Protein AF-A0A0C9SEV6-F1 (afdb_monomer_lite)

Structure (mmCIF, N/CA/C/O backbone):
data_AF-A0A0C9SEV6-F1
#
_entry.id   AF-A0A0C9SEV6-F1
#
loop_
_atom_site.group_PDB
_atom_site.id
_atom_site.type_symbol
_atom_site.label_atom_id
_atom_site.label_alt_id
_atom_site.label_comp_id
_atom_site.label_asym_id
_atom_site.label_entity_id
_atom_site.label_seq_id
_atom_site.pdbx_PDB_ins_code
_atom_site.Cartn_x
_atom_site.Cartn_y
_atom_site.Cartn_z
_atom_site.occupancy
_atom_site.B_iso_or_equiv
_atom_site.auth_seq_id
_atom_site.auth_comp_id
_atom_site.auth_asym_id
_atom_site.auth_atom_id
_atom_site.pdbx_PDB_model_num
ATOM 1 N N . MET A 1 1 ? 23.342 -20.884 63.863 1.00 41.22 1 MET A N 1
ATOM 2 C CA . MET A 1 1 ? 23.369 -20.699 62.396 1.00 41.22 1 MET A CA 1
ATOM 3 C C . MET A 1 1 ? 22.764 -21.935 61.734 1.00 41.22 1 MET A C 1
ATOM 5 O O . MET A 1 1 ? 23.443 -22.947 61.643 1.00 41.22 1 MET A O 1
ATOM 9 N N . ARG A 1 2 ? 21.475 -21.894 61.367 1.00 37.25 2 ARG A N 1
ATOM 10 C CA . ARG A 1 2 ? 20.818 -22.830 60.435 1.00 37.25 2 ARG A CA 1
ATOM 11 C C . ARG A 1 2 ? 19.743 -22.041 59.679 1.00 37.25 2 ARG A C 1
ATOM 13 O O . ARG A 1 2 ? 18.990 -21.298 60.299 1.00 37.25 2 ARG A O 1
ATOM 20 N N . LEU A 1 3 ? 19.808 -22.124 58.354 1.00 37.31 3 LEU A N 1
ATOM 21 C CA . LEU A 1 3 ? 19.095 -21.307 57.371 1.00 37.31 3 LEU A CA 1
ATOM 22 C C . LEU A 1 3 ? 17.658 -21.807 57.173 1.00 37.31 3 LEU A C 1
ATOM 24 O O . LEU A 1 3 ? 17.452 -23.003 56.982 1.00 37.31 3 LEU A O 1
ATOM 28 N N . PHE A 1 4 ? 16.689 -20.890 57.157 1.00 41.16 4 PHE A N 1
ATOM 29 C CA . PHE A 1 4 ? 15.353 -21.143 56.620 1.00 41.16 4 PHE A CA 1
ATOM 30 C C . PHE A 1 4 ? 15.378 -20.850 55.118 1.00 41.16 4 PHE A C 1
ATOM 32 O O . PHE A 1 4 ? 15.588 -19.708 54.712 1.00 41.16 4 PHE A O 1
ATOM 39 N N . VAL A 1 5 ? 15.192 -21.878 54.292 1.00 53.12 5 VAL A N 1
ATOM 40 C CA . VAL A 1 5 ? 14.978 -21.719 52.849 1.00 53.12 5 VAL A CA 1
ATOM 41 C C . VAL A 1 5 ? 13.473 -21.610 52.629 1.00 53.12 5 VAL A C 1
ATOM 43 O O . VAL A 1 5 ? 12.746 -22.583 52.801 1.00 53.12 5 VAL A O 1
ATOM 46 N N . SER A 1 6 ? 13.008 -20.404 52.304 1.00 46.16 6 SER A N 1
ATOM 47 C CA . SER A 1 6 ? 11.626 -20.137 51.902 1.00 46.16 6 SER A CA 1
ATOM 48 C C . SER A 1 6 ? 11.506 -20.324 50.391 1.00 46.16 6 SER A C 1
ATOM 50 O O . SER A 1 6 ? 12.163 -19.621 49.624 1.00 46.16 6 SER A O 1
ATOM 52 N N . THR A 1 7 ? 10.701 -21.288 49.951 1.00 52.38 7 THR A N 1
ATOM 53 C CA . THR A 1 7 ? 10.370 -21.488 48.536 1.00 52.38 7 THR A CA 1
ATOM 54 C C . THR A 1 7 ? 9.175 -20.614 48.162 1.00 52.38 7 THR A C 1
ATOM 56 O O . THR A 1 7 ? 8.028 -20.989 48.402 1.00 52.38 7 THR A O 1
ATOM 59 N N . THR A 1 8 ? 9.423 -19.457 47.550 1.00 54.78 8 THR A N 1
ATOM 60 C CA . THR A 1 8 ? 8.390 -18.648 46.889 1.00 54.78 8 THR A CA 1
ATOM 61 C C . THR A 1 8 ? 8.168 -19.166 45.469 1.00 54.78 8 THR A C 1
ATOM 63 O O . THR A 1 8 ? 8.695 -18.645 44.490 1.00 54.78 8 THR A O 1
ATOM 66 N N . ALA A 1 9 ? 7.394 -20.242 45.346 1.00 56.91 9 ALA A N 1
ATOM 67 C CA . ALA A 1 9 ? 6.904 -20.702 44.055 1.00 56.91 9 ALA A CA 1
ATOM 68 C C . ALA A 1 9 ? 5.554 -20.041 43.764 1.00 56.91 9 ALA A C 1
ATOM 70 O O . ALA A 1 9 ? 4.566 -20.327 44.432 1.00 56.91 9 ALA A O 1
ATOM 71 N N . GLY A 1 10 ? 5.515 -19.194 42.736 1.00 54.06 10 GLY A N 1
ATOM 72 C CA . GLY A 1 10 ? 4.269 -18.922 42.024 1.00 54.06 10 GLY A CA 1
ATOM 73 C C . GLY A 1 10 ? 3.960 -17.456 41.792 1.00 54.06 10 GLY A C 1
ATOM 74 O O . GLY A 1 10 ? 3.064 -16.945 42.434 1.00 54.06 10 GLY A O 1
ATOM 75 N N . HIS A 1 11 ? 4.607 -16.828 40.805 1.00 49.44 11 HIS A N 1
ATOM 76 C CA . HIS A 1 11 ? 4.016 -15.699 40.060 1.00 49.44 11 HIS A CA 1
ATOM 77 C C . HIS A 1 11 ? 4.399 -15.668 38.562 1.00 49.44 11 HIS A C 1
ATOM 79 O O . HIS A 1 11 ? 4.052 -14.726 37.860 1.00 49.44 11 HIS A O 1
ATOM 85 N N . THR A 1 12 ? 5.061 -16.691 38.010 1.00 51.12 12 THR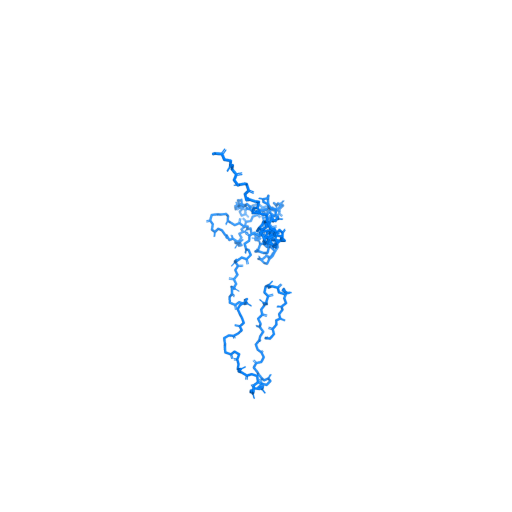 A N 1
ATOM 86 C CA . THR A 1 12 ? 5.576 -16.646 36.624 1.00 51.12 12 THR A CA 1
ATOM 87 C C . THR A 1 12 ? 4.595 -17.096 35.534 1.00 51.12 12 THR A C 1
ATOM 89 O O . THR A 1 12 ? 4.950 -17.052 34.361 1.00 51.12 12 THR A O 1
ATOM 92 N N . VAL A 1 13 ? 3.359 -17.490 35.863 1.00 48.06 13 VAL A N 1
ATOM 93 C CA . VAL A 1 13 ? 2.433 -18.060 34.856 1.00 48.06 13 VAL A CA 1
ATOM 94 C C . VAL A 1 13 ? 1.564 -17.003 34.154 1.00 48.06 13 VAL A C 1
ATOM 96 O O . VAL A 1 13 ? 1.157 -17.211 33.016 1.00 48.06 13 VAL A O 1
ATOM 99 N N . VAL A 1 14 ? 1.329 -15.829 34.750 1.00 48.88 14 VAL A N 1
ATOM 100 C CA . VAL A 1 14 ? 0.429 -14.817 34.146 1.00 48.88 14 VAL A CA 1
ATOM 101 C C . VAL A 1 14 ? 1.103 -14.020 33.016 1.00 48.88 14 VAL A C 1
ATOM 103 O O . VAL A 1 14 ? 0.429 -13.536 32.111 1.00 48.88 14 VAL A O 1
ATOM 106 N N . ALA A 1 15 ? 2.437 -13.941 32.991 1.00 47.12 15 ALA A N 1
ATOM 107 C CA . ALA A 1 15 ? 3.162 -13.178 31.970 1.00 47.12 15 ALA A CA 1
ATOM 108 C C . ALA A 1 15 ? 3.152 -13.830 30.570 1.00 47.12 15 ALA A C 1
ATOM 110 O O . ALA A 1 15 ? 3.371 -13.144 29.574 1.00 47.12 15 ALA A O 1
ATOM 111 N N . LEU A 1 16 ? 2.871 -15.134 30.467 1.00 45.62 16 LEU A N 1
ATOM 112 C CA . LEU A 1 16 ? 2.914 -15.871 29.196 1.00 45.62 16 LEU A CA 1
ATOM 113 C C . LEU A 1 16 ? 1.642 -15.743 28.344 1.00 45.62 16 LEU A C 1
ATOM 115 O O . LEU A 1 16 ? 1.661 -16.128 27.179 1.00 45.62 16 LEU A O 1
ATOM 119 N N . LEU A 1 17 ? 0.554 -15.177 28.876 1.00 46.97 17 LEU A N 1
ATOM 120 C CA . LEU A 1 17 ? -0.684 -14.995 28.106 1.00 46.97 17 LEU A CA 1
ATOM 121 C C . LEU A 1 17 ? -0.759 -13.645 27.373 1.00 46.97 17 LEU A C 1
ATOM 123 O O . LEU A 1 17 ? -1.535 -13.514 26.431 1.00 46.97 17 LEU A O 1
ATOM 127 N N . LEU A 1 18 ? 0.081 -12.664 27.724 1.00 45.88 18 LEU A N 1
ATOM 128 C CA . LEU A 1 18 ? 0.109 -11.358 27.044 1.00 45.88 18 LEU A CA 1
ATOM 129 C C . LEU A 1 18 ? 1.033 -11.319 25.819 1.00 45.88 18 LEU A C 1
ATOM 131 O O . LEU A 1 18 ? 0.840 -10.490 24.934 1.00 45.88 18 LEU A O 1
ATOM 135 N N . SER A 1 19 ? 1.996 -12.234 25.705 1.00 47.50 19 SER A N 1
ATOM 136 C CA . SER A 1 19 ? 2.859 -12.332 24.519 1.00 47.50 19 SER A CA 1
ATOM 137 C C . SER A 1 19 ? 2.212 -13.091 23.350 1.00 47.50 19 SER A C 1
ATOM 139 O O . SER A 1 19 ? 2.717 -13.029 22.230 1.00 47.50 19 SER A O 1
ATOM 141 N N . GLY A 1 20 ? 1.074 -13.762 23.571 1.00 39.16 20 GLY A N 1
ATOM 142 C CA . GLY A 1 20 ? 0.371 -14.543 22.546 1.00 39.16 20 GLY A CA 1
ATOM 143 C C . GLY A 1 20 ? -0.488 -13.727 21.572 1.00 39.16 20 GLY A C 1
ATOM 144 O O . GLY A 1 20 ? -0.742 -14.188 20.462 1.00 39.16 20 GLY A O 1
ATOM 145 N N . VAL A 1 21 ? -0.908 -12.509 21.934 1.00 42.75 21 VAL A N 1
ATOM 146 C CA . VAL A 1 21 ? -1.861 -11.724 21.116 1.00 42.75 21 VAL A CA 1
ATOM 147 C C . VAL A 1 21 ? -1.163 -10.789 20.114 1.00 42.75 21 VAL A C 1
ATOM 149 O O . VAL A 1 21 ? -1.763 -10.370 19.130 1.00 42.75 21 VAL A O 1
ATOM 152 N N . ILE A 1 22 ? 0.137 -10.519 20.283 1.00 43.91 22 ILE A N 1
ATOM 153 C CA . ILE A 1 22 ? 0.901 -9.650 19.362 1.00 43.91 22 ILE A CA 1
ATOM 154 C C . ILE A 1 22 ? 1.358 -10.417 18.100 1.00 43.91 22 ILE A C 1
ATOM 156 O O . ILE A 1 22 ? 1.724 -9.820 17.089 1.00 43.91 22 ILE A O 1
ATOM 160 N N . SER A 1 23 ? 1.278 -11.753 18.088 1.00 41.97 23 SER A N 1
ATOM 161 C CA . SER A 1 23 ? 1.808 -12.555 16.972 1.00 41.97 23 SER A CA 1
ATOM 162 C C . SER A 1 23 ? 0.892 -12.650 15.742 1.00 41.97 23 SER A C 1
ATOM 164 O O . SER A 1 23 ? 1.342 -13.107 14.696 1.00 41.97 23 SER A O 1
ATOM 166 N N . VAL A 1 24 ? -0.358 -12.169 15.808 1.00 41.69 24 VAL A N 1
ATOM 167 C CA . VAL A 1 24 ? -1.240 -12.126 14.619 1.00 41.69 24 VAL A CA 1
ATOM 168 C C . VAL A 1 24 ? -0.991 -10.872 13.763 1.00 41.69 24 VAL A C 1
ATOM 170 O O . VAL A 1 24 ? -1.247 -10.889 12.564 1.00 41.69 24 VAL A O 1
ATOM 173 N N . TYR A 1 25 ? -0.386 -9.820 14.327 1.00 45.84 25 TYR A N 1
ATOM 174 C CA . TYR A 1 25 ? -0.019 -8.601 13.585 1.00 45.84 25 TYR A CA 1
ATOM 175 C C . TYR A 1 25 ? 1.494 -8.455 13.327 1.00 45.84 25 TYR A C 1
ATOM 177 O O . TYR A 1 25 ? 1.902 -7.612 12.530 1.00 45.84 25 TYR A O 1
ATOM 185 N N . GLY A 1 26 ? 2.330 -9.283 13.968 1.00 40.28 26 GLY A N 1
ATOM 186 C CA . GLY A 1 26 ? 3.791 -9.128 14.036 1.00 40.28 26 GLY A CA 1
ATOM 187 C C . GLY A 1 26 ? 4.637 -9.966 13.069 1.00 40.28 26 GLY A C 1
ATOM 188 O O . GLY A 1 26 ? 5.831 -10.126 13.297 1.00 40.28 26 GLY A O 1
ATOM 189 N N . ARG A 1 27 ? 4.060 -10.522 11.999 1.00 44.72 27 ARG A N 1
ATOM 190 C CA . ARG A 1 27 ? 4.827 -11.054 10.852 1.00 44.72 27 ARG A CA 1
ATOM 191 C C . ARG A 1 27 ? 4.286 -10.474 9.548 1.00 44.72 27 ARG A C 1
ATOM 193 O O . ARG A 1 27 ? 3.859 -11.193 8.651 1.00 44.72 27 ARG A O 1
ATOM 200 N N . ARG A 1 28 ? 4.258 -9.145 9.456 1.00 49.84 28 ARG A N 1
ATOM 201 C CA . ARG A 1 28 ? 4.059 -8.458 8.175 1.00 49.84 28 ARG A CA 1
ATOM 202 C C . 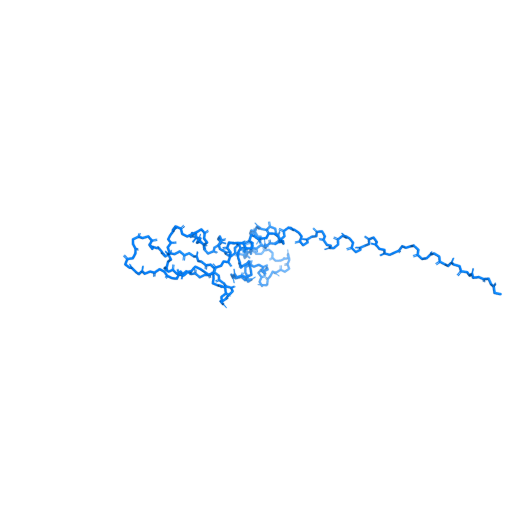ARG A 1 28 ? 5.376 -8.516 7.411 1.00 49.84 28 ARG A C 1
ATOM 204 O O . ARG A 1 28 ? 6.424 -8.281 7.997 1.00 49.84 28 ARG A O 1
ATOM 211 N N . ALA A 1 29 ? 5.312 -8.906 6.143 1.00 47.47 29 ALA A N 1
ATOM 212 C CA . ALA A 1 29 ? 6.468 -9.134 5.287 1.00 47.47 29 ALA A CA 1
ATOM 213 C C . ALA A 1 29 ? 7.401 -7.909 5.262 1.00 47.47 29 ALA A C 1
ATOM 215 O O . ALA A 1 29 ? 7.165 -6.963 4.513 1.00 47.47 29 ALA A O 1
ATOM 216 N N . GLU A 1 30 ? 8.475 -7.943 6.055 1.00 50.44 30 GLU A N 1
ATOM 217 C CA . GLU A 1 30 ? 9.515 -6.902 6.092 1.00 50.44 30 GLU A CA 1
ATOM 218 C C . GLU A 1 30 ? 10.133 -6.633 4.709 1.00 50.44 30 GLU A C 1
ATOM 220 O O . GLU A 1 30 ? 10.692 -5.565 4.479 1.00 50.44 30 GLU A O 1
ATOM 225 N N . SER A 1 31 ? 9.998 -7.554 3.750 1.00 58.25 31 SER A N 1
ATOM 226 C CA . SER A 1 31 ? 10.548 -7.403 2.403 1.00 58.25 31 SER A CA 1
ATOM 227 C C . SER A 1 31 ? 9.681 -6.603 1.417 1.00 58.25 31 SER A C 1
ATOM 229 O O . SER A 1 31 ? 10.205 -6.196 0.381 1.00 58.25 31 SER A O 1
ATOM 231 N N . ALA A 1 32 ? 8.394 -6.354 1.700 1.00 71.44 32 ALA A N 1
ATOM 232 C CA . ALA A 1 32 ? 7.454 -5.780 0.719 1.00 71.44 32 ALA A CA 1
ATOM 233 C C . ALA A 1 32 ? 7.210 -4.262 0.858 1.00 71.44 32 ALA A C 1
ATOM 235 O O . ALA A 1 32 ? 6.548 -3.650 0.018 1.00 71.44 32 ALA A O 1
ATOM 236 N N . CYS A 1 33 ? 7.715 -3.644 1.928 1.00 89.38 33 CYS A N 1
ATOM 237 C CA . CYS A 1 33 ? 7.408 -2.259 2.294 1.00 89.38 33 CYS A CA 1
ATOM 238 C C . CYS A 1 33 ? 8.643 -1.365 2.174 1.00 89.38 33 CYS A C 1
ATOM 240 O O . CYS A 1 33 ? 9.123 -0.790 3.151 1.00 89.38 33 CYS A O 1
ATOM 242 N N . THR A 1 34 ? 9.168 -1.256 0.957 1.00 91.75 34 THR A N 1
ATOM 243 C CA . THR A 1 34 ? 10.303 -0.388 0.627 1.00 91.75 34 THR A CA 1
ATOM 244 C C . THR A 1 34 ? 9.911 0.645 -0.420 1.00 91.75 34 THR A C 1
ATOM 246 O O . THR A 1 34 ? 8.980 0.436 -1.194 1.00 91.75 34 THR A O 1
ATOM 249 N N . THR A 1 35 ? 10.618 1.777 -0.429 1.00 93.12 35 THR A N 1
ATOM 250 C CA . THR A 1 35 ? 10.381 2.832 -1.419 1.00 93.12 35 THR A CA 1
ATOM 251 C C . THR A 1 35 ? 10.747 2.334 -2.808 1.00 93.12 35 THR A C 1
ATOM 253 O O . THR A 1 35 ? 11.899 1.983 -3.064 1.00 93.12 35 THR A O 1
ATOM 256 N N . VAL A 1 36 ? 9.769 2.350 -3.711 1.00 94.00 36 VAL A N 1
ATOM 257 C CA . VAL A 1 36 ? 9.985 2.132 -5.140 1.00 94.00 36 VAL A CA 1
ATOM 258 C C . VAL A 1 36 ? 10.420 3.455 -5.780 1.00 94.00 36 VAL A C 1
ATOM 260 O O . VAL A 1 36 ? 9.767 4.476 -5.551 1.00 94.00 36 VAL A O 1
ATOM 263 N N . PRO A 1 37 ? 11.512 3.481 -6.565 1.00 94.50 37 PRO A N 1
ATOM 264 C CA . PRO A 1 37 ? 11.902 4.673 -7.306 1.00 94.50 37 PRO A CA 1
ATOM 265 C C . PRO A 1 37 ? 10.820 5.094 -8.300 1.00 94.50 37 PRO A C 1
ATOM 267 O O . PRO A 1 37 ? 10.240 4.253 -8.992 1.00 94.50 37 PRO A O 1
ATOM 270 N N . ARG A 1 38 ? 10.599 6.405 -8.411 1.00 95.19 38 ARG A N 1
ATOM 271 C CA . ARG A 1 38 ? 9.741 6.970 -9.452 1.00 95.19 38 ARG A CA 1
ATOM 272 C C . ARG A 1 38 ? 10.312 6.625 -10.833 1.00 95.19 38 ARG A C 1
ATOM 274 O O . ARG A 1 38 ? 11.506 6.808 -11.073 1.00 95.19 38 ARG A O 1
ATOM 281 N N . ALA A 1 39 ? 9.464 6.128 -11.727 1.00 95.31 39 ALA A N 1
ATOM 282 C CA . ALA A 1 39 ? 9.827 5.808 -13.103 1.00 95.31 39 ALA A CA 1
ATOM 283 C C . ALA A 1 39 ? 9.919 7.067 -13.983 1.00 95.31 39 ALA A C 1
ATOM 285 O O . ALA A 1 39 ? 9.398 8.135 -13.644 1.00 95.31 39 ALA A O 1
ATOM 286 N N . SER A 1 40 ? 10.580 6.927 -15.135 1.00 94.31 40 SER A N 1
ATOM 287 C CA . SER A 1 40 ? 10.548 7.940 -16.194 1.00 94.31 40 SER A CA 1
ATOM 288 C C . SER A 1 40 ? 9.174 7.964 -16.867 1.00 94.31 40 SER A C 1
ATOM 290 O O . SER A 1 40 ? 8.562 6.913 -17.038 1.00 94.31 40 SER A O 1
ATOM 292 N N . SER A 1 41 ? 8.715 9.142 -17.298 1.00 90.62 41 SER A N 1
ATOM 293 C CA . SER A 1 41 ? 7.483 9.288 -18.093 1.00 90.62 41 SER A CA 1
ATOM 294 C C . SER A 1 41 ? 7.543 8.593 -19.448 1.00 90.62 41 SER A C 1
ATOM 296 O O . SER A 1 41 ? 6.502 8.273 -20.011 1.00 90.62 41 SER A O 1
ATOM 298 N N . ASP A 1 42 ? 8.751 8.367 -19.962 1.00 93.12 42 ASP A N 1
ATOM 299 C CA . ASP A 1 42 ? 8.967 7.821 -21.303 1.00 93.12 42 ASP A CA 1
ATOM 300 C C . ASP A 1 42 ? 9.126 6.288 -21.291 1.00 93.12 42 ASP A C 1
ATOM 302 O O . ASP A 1 42 ? 9.326 5.670 -22.335 1.00 93.12 42 ASP A O 1
ATOM 306 N N . ASP A 1 43 ? 9.056 5.661 -20.111 1.00 92.81 43 ASP A N 1
ATOM 307 C CA . ASP A 1 43 ? 9.152 4.211 -19.947 1.00 92.81 43 ASP A CA 1
ATOM 308 C C . ASP A 1 43 ? 7.788 3.547 -20.208 1.00 92.81 43 ASP A C 1
ATOM 310 O O . ASP A 1 43 ? 6.808 3.811 -19.506 1.00 92.81 43 ASP A O 1
ATOM 314 N N . SER A 1 44 ? 7.724 2.639 -21.187 1.00 94.12 44 SER A N 1
ATOM 315 C CA . SER A 1 44 ? 6.517 1.861 -21.514 1.00 94.12 44 SER A CA 1
ATOM 316 C C . SER A 1 44 ? 6.068 0.910 -20.398 1.00 94.12 44 SER A C 1
ATOM 318 O O . SER A 1 44 ? 4.930 0.424 -20.393 1.00 94.12 44 SER A O 1
ATOM 320 N N . ASP A 1 45 ? 6.962 0.616 -19.456 1.00 95.12 45 ASP A N 1
ATOM 321 C CA . ASP A 1 45 ? 6.672 -0.181 -18.271 1.00 95.12 45 ASP A CA 1
ATOM 322 C C . ASP A 1 45 ? 6.325 0.660 -17.043 1.00 95.12 45 ASP A C 1
ATOM 324 O O . ASP A 1 45 ? 6.127 0.103 -15.962 1.00 95.12 45 ASP A O 1
ATOM 328 N N . SER A 1 46 ? 6.176 1.975 -17.198 1.00 96.31 46 SER A N 1
ATOM 329 C CA . SER A 1 46 ? 5.641 2.834 -16.147 1.00 96.31 46 SER A CA 1
ATOM 330 C C . SER A 1 46 ? 4.108 2.803 -16.092 1.00 96.31 46 SER A C 1
ATOM 332 O O . SER A 1 46 ? 3.428 2.647 -17.106 1.00 96.31 46 SER A O 1
ATOM 334 N N . ASP A 1 47 ? 3.564 2.929 -14.884 1.00 97.12 47 ASP A N 1
ATOM 335 C CA . ASP A 1 47 ? 2.136 3.118 -14.626 1.00 97.12 47 ASP A CA 1
ATOM 336 C C . ASP A 1 47 ? 1.943 3.918 -13.324 1.00 97.12 47 ASP A C 1
ATOM 338 O O . ASP A 1 47 ? 2.848 4.003 -12.485 1.00 97.12 47 ASP A O 1
ATOM 342 N N . ILE A 1 48 ? 0.773 4.532 -13.152 1.00 96.62 48 ILE A N 1
ATOM 343 C CA . ILE A 1 48 ? 0.407 5.260 -11.934 1.00 96.62 48 ILE A CA 1
ATOM 344 C C . ILE A 1 48 ? -0.184 4.257 -10.943 1.00 96.62 48 ILE A C 1
ATOM 346 O O . ILE A 1 48 ? -1.354 3.885 -11.023 1.00 96.62 48 ILE A O 1
ATOM 350 N N . LEU A 1 49 ? 0.637 3.826 -9.989 1.00 96.75 49 LEU A N 1
ATOM 351 C CA . LEU A 1 49 ? 0.291 2.798 -9.009 1.00 96.7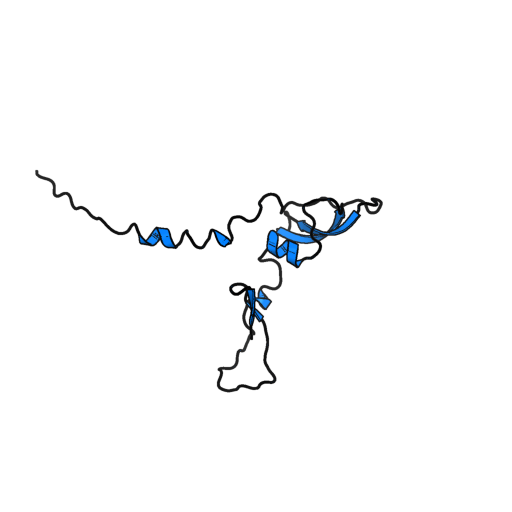5 49 LEU A CA 1
ATOM 352 C C . LEU A 1 49 ? 0.585 3.280 -7.589 1.00 96.75 49 LEU A C 1
ATOM 354 O O . LEU A 1 49 ? 1.153 4.352 -7.369 1.00 96.75 49 LEU A O 1
ATOM 358 N N . VAL A 1 50 ? 0.174 2.487 -6.601 1.00 96.44 50 VAL A N 1
ATOM 359 C CA . VAL A 1 50 ? 0.429 2.793 -5.193 1.00 96.44 50 VAL A CA 1
ATOM 360 C C . VAL A 1 50 ? 1.719 2.115 -4.739 1.00 96.44 50 VAL A C 1
ATOM 362 O O . VAL A 1 50 ? 1.909 0.923 -4.958 1.00 96.44 50 VAL A O 1
ATOM 365 N N . THR A 1 51 ? 2.589 2.854 -4.056 1.00 95.75 51 THR A N 1
ATOM 366 C CA . THR A 1 51 ? 3.822 2.347 -3.435 1.00 95.75 51 THR A CA 1
ATOM 367 C C . THR A 1 51 ? 3.922 2.829 -1.994 1.00 95.75 51 THR A C 1
ATOM 369 O O . THR A 1 51 ? 3.445 3.914 -1.661 1.00 95.75 51 THR A O 1
ATOM 372 N N . TYR A 1 52 ? 4.582 2.062 -1.126 1.00 95.62 52 TYR A N 1
ATOM 373 C CA . TYR A 1 52 ? 4.943 2.548 0.204 1.00 95.62 52 TYR A CA 1
ATOM 374 C C . TYR A 1 52 ? 6.147 3.488 0.106 1.00 95.62 52 TYR A C 1
ATOM 376 O O . TYR A 1 52 ? 7.172 3.129 -0.465 1.00 95.62 52 TYR A O 1
ATOM 384 N N . ASN A 1 53 ? 6.035 4.694 0.656 1.00 94.88 53 ASN A N 1
ATOM 385 C CA . ASN A 1 53 ? 7.145 5.626 0.788 1.00 94.88 53 ASN A CA 1
ATOM 386 C C . ASN A 1 53 ? 7.690 5.540 2.217 1.00 94.88 53 ASN A C 1
ATOM 388 O O . ASN A 1 53 ? 7.037 5.964 3.171 1.00 94.88 53 ASN A O 1
ATOM 392 N N . THR A 1 54 ? 8.900 5.004 2.363 1.00 93.56 54 THR A N 1
ATOM 393 C CA . THR A 1 54 ? 9.550 4.800 3.665 1.00 93.56 54 THR A CA 1
ATOM 394 C C . THR A 1 54 ? 9.899 6.113 4.360 1.00 93.56 54 THR A C 1
ATOM 396 O O . THR A 1 54 ? 9.851 6.173 5.584 1.00 93.56 54 THR A O 1
ATOM 399 N N . THR A 1 55 ? 10.202 7.175 3.608 1.00 92.12 55 THR A N 1
ATOM 400 C CA . THR A 1 55 ? 10.510 8.502 4.162 1.00 92.12 55 THR A CA 1
ATOM 401 C C . THR A 1 55 ? 9.275 9.156 4.776 1.00 92.12 55 THR A C 1
ATOM 403 O O . THR A 1 55 ? 9.354 9.725 5.858 1.00 92.12 55 THR A O 1
ATOM 406 N N . GLN A 1 56 ? 8.129 9.066 4.099 1.00 90.44 56 GLN A N 1
ATOM 407 C CA . GLN A 1 56 ? 6.853 9.614 4.576 1.00 90.44 56 GLN A CA 1
ATOM 408 C C . GLN A 1 56 ? 6.084 8.633 5.474 1.00 90.44 56 GLN A C 1
ATOM 410 O O . GLN A 1 56 ? 5.020 8.985 5.976 1.00 90.44 56 GLN A O 1
ATOM 415 N N . GLN A 1 57 ? 6.592 7.405 5.627 1.00 90.69 57 GLN A N 1
ATOM 416 C CA . GLN A 1 57 ? 5.959 6.289 6.335 1.00 90.69 57 GLN A CA 1
ATOM 417 C C . GLN A 1 57 ? 4.510 6.024 5.897 1.00 90.69 57 GLN A C 1
ATOM 419 O O . GLN A 1 57 ? 3.633 5.681 6.693 1.00 90.69 57 GLN A O 1
ATOM 424 N N . ARG A 1 58 ? 4.242 6.203 4.600 1.00 92.00 58 ARG A N 1
ATOM 425 C CA . ARG A 1 58 ? 2.891 6.116 4.047 1.00 92.00 58 ARG A CA 1
ATOM 426 C C . ARG A 1 58 ? 2.899 5.660 2.592 1.00 92.00 58 ARG A C 1
ATOM 428 O O . ARG A 1 58 ? 3.803 5.973 1.826 1.00 92.00 58 ARG A O 1
ATOM 435 N N . CYS A 1 59 ? 1.862 4.942 2.210 1.00 93.06 59 CYS A N 1
ATOM 436 C CA . CYS A 1 59 ? 1.469 4.632 0.853 1.00 93.06 59 CYS A CA 1
ATOM 437 C C . CYS A 1 59 ? 1.092 5.896 0.079 1.00 93.06 59 CYS A C 1
ATOM 439 O O . CYS A 1 59 ? 0.311 6.725 0.546 1.00 93.06 59 CYS A O 1
ATOM 441 N N . VAL A 1 60 ? 1.641 6.040 -1.117 1.00 94.50 60 VAL A N 1
ATOM 442 C CA . VAL A 1 60 ? 1.404 7.170 -2.015 1.00 94.50 60 VAL A CA 1
ATOM 443 C C . VAL A 1 60 ? 1.142 6.648 -3.418 1.00 94.50 60 VAL A C 1
ATOM 445 O O . VAL A 1 60 ? 1.618 5.574 -3.782 1.00 94.50 60 VAL A O 1
ATOM 448 N N . THR A 1 61 ? 0.394 7.414 -4.201 1.00 95.88 61 THR A N 1
ATOM 449 C CA . THR A 1 61 ? 0.255 7.173 -5.636 1.00 95.88 61 THR A CA 1
ATOM 450 C C . THR A 1 61 ? 1.401 7.867 -6.358 1.00 95.88 61 THR A C 1
ATOM 452 O O . THR A 1 61 ? 1.613 9.064 -6.157 1.00 95.88 61 THR A O 1
ATOM 455 N N . ASP A 1 62 ? 2.136 7.131 -7.185 1.00 96.69 62 ASP A N 1
ATOM 456 C CA . ASP A 1 62 ? 3.281 7.654 -7.927 1.00 96.69 62 ASP A CA 1
ATOM 457 C C . ASP A 1 62 ? 3.406 6.955 -9.292 1.00 96.69 62 ASP A C 1
ATOM 459 O O . ASP A 1 62 ? 2.816 5.898 -9.521 1.00 96.69 62 ASP A O 1
ATOM 463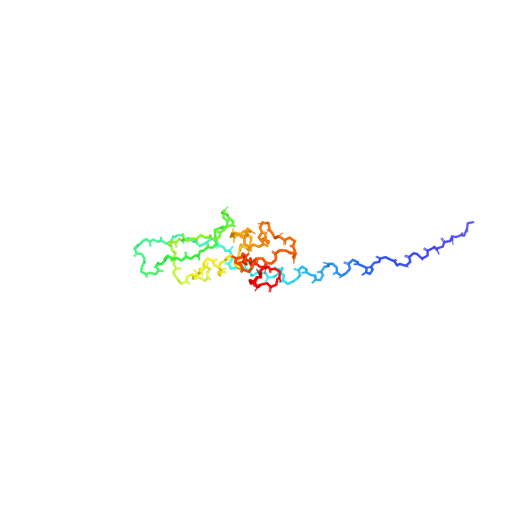 N N . LEU A 1 63 ? 4.164 7.555 -10.211 1.00 97.12 63 LEU A N 1
ATOM 464 C CA . LEU A 1 63 ? 4.524 6.922 -11.477 1.00 97.12 63 LEU A CA 1
ATOM 465 C C . LEU A 1 63 ? 5.682 5.956 -11.218 1.00 97.12 63 LEU A C 1
ATOM 467 O O . LEU A 1 63 ? 6.788 6.388 -10.898 1.00 97.12 63 LEU A O 1
ATOM 471 N N . VAL A 1 64 ? 5.451 4.657 -11.352 1.00 96.94 64 VAL A N 1
ATOM 472 C CA . VAL A 1 64 ? 6.420 3.611 -10.993 1.00 96.94 64 VAL A CA 1
ATOM 473 C C . VAL A 1 64 ? 6.460 2.523 -12.055 1.00 96.94 64 VAL A C 1
ATOM 475 O O . VAL A 1 64 ? 5.554 2.410 -12.873 1.00 96.94 64 VAL A O 1
ATOM 478 N N . ASN A 1 65 ? 7.510 1.703 -12.048 1.00 95.94 65 ASN A N 1
ATOM 479 C CA . ASN A 1 65 ? 7.565 0.543 -12.930 1.00 95.94 65 ASN A CA 1
ATOM 480 C C . ASN A 1 65 ? 6.529 -0.502 -12.478 1.00 95.94 65 ASN A C 1
ATOM 482 O O . ASN A 1 65 ? 6.598 -1.006 -11.354 1.00 95.94 65 ASN A O 1
ATOM 486 N N . LYS A 1 66 ? 5.589 -0.849 -13.362 1.00 94.38 66 LYS A N 1
ATOM 487 C CA . LYS A 1 66 ? 4.460 -1.752 -13.082 1.00 94.38 66 LYS A CA 1
ATOM 488 C C . LYS A 1 66 ? 4.877 -3.194 -12.775 1.00 94.38 66 LYS A C 1
ATOM 490 O O . LYS A 1 66 ? 4.100 -3.940 -12.188 1.00 94.38 66 LYS A O 1
ATOM 495 N N . ASN A 1 67 ? 6.098 -3.582 -13.149 1.00 94.00 67 ASN A N 1
ATOM 496 C CA . ASN A 1 67 ? 6.653 -4.912 -12.896 1.00 94.00 67 ASN A CA 1
ATOM 497 C C . ASN A 1 67 ? 7.375 -5.003 -11.538 1.00 94.00 67 ASN A C 1
ATOM 499 O O . ASN A 1 67 ? 7.856 -6.075 -11.169 1.00 94.00 67 ASN A O 1
ATOM 503 N N . ASN A 1 68 ? 7.484 -3.900 -10.787 1.00 93.12 68 ASN A N 1
ATOM 504 C CA . ASN A 1 68 ? 8.105 -3.917 -9.469 1.00 93.12 68 ASN A CA 1
ATOM 505 C C . ASN A 1 68 ? 7.204 -4.668 -8.460 1.00 93.12 68 ASN A C 1
ATOM 507 O O . ASN A 1 68 ? 6.021 -4.362 -8.360 1.00 93.12 68 ASN A O 1
ATOM 511 N N . PRO A 1 69 ? 7.726 -5.629 -7.678 1.00 92.25 69 PRO A N 1
ATOM 512 C CA . PRO A 1 69 ? 6.911 -6.443 -6.769 1.00 92.25 69 PRO A CA 1
ATOM 513 C C . PRO A 1 69 ? 6.329 -5.673 -5.569 1.00 92.25 69 PRO A C 1
ATOM 515 O O . PRO A 1 69 ? 5.438 -6.190 -4.897 1.00 92.25 69 PRO A O 1
ATOM 518 N N . ASN A 1 70 ? 6.814 -4.457 -5.300 1.00 93.56 70 ASN A N 1
ATOM 519 C CA . ASN A 1 70 ? 6.408 -3.616 -4.170 1.00 93.56 70 ASN A CA 1
ATOM 520 C C . ASN A 1 70 ? 5.418 -2.512 -4.579 1.00 93.56 70 ASN A C 1
ATOM 522 O O . ASN A 1 70 ? 5.292 -1.498 -3.890 1.00 93.56 70 ASN A O 1
ATOM 526 N N . VAL A 1 71 ? 4.713 -2.707 -5.697 1.00 94.62 71 VAL A N 1
ATOM 527 C CA . VAL A 1 71 ? 3.618 -1.836 -6.141 1.00 94.62 71 VAL A CA 1
ATOM 528 C C . VAL A 1 71 ? 2.270 -2.506 -5.906 1.00 94.62 71 VAL A C 1
ATOM 530 O O . VAL A 1 71 ? 2.126 -3.730 -5.929 1.00 94.62 71 VAL A O 1
ATOM 533 N N . TYR A 1 72 ? 1.257 -1.682 -5.684 1.00 94.75 72 TYR A N 1
ATOM 534 C CA . TYR A 1 72 ? -0.082 -2.095 -5.300 1.00 94.75 72 TYR A CA 1
ATOM 535 C C . TYR A 1 72 ? -1.110 -1.449 -6.225 1.00 94.75 72 TYR A C 1
ATOM 537 O O . TYR A 1 72 ? -0.969 -0.297 -6.637 1.00 94.75 72 TYR A O 1
ATOM 545 N N . LYS A 1 73 ? -2.177 -2.195 -6.528 1.00 93.00 73 LYS A N 1
ATOM 546 C CA . LYS A 1 73 ? -3.281 -1.714 -7.373 1.00 93.00 73 LYS A CA 1
ATOM 547 C C . LYS A 1 73 ? -4.200 -0.735 -6.650 1.00 93.00 73 LYS A C 1
ATOM 549 O O . LYS A 1 73 ? -4.913 0.023 -7.296 1.00 93.00 73 LYS A O 1
ATOM 554 N N . SER A 1 74 ? -4.219 -0.772 -5.321 1.00 90.44 74 SER A N 1
ATOM 555 C CA . SER A 1 74 ? -5.088 0.069 -4.510 1.00 90.44 74 SER A CA 1
ATOM 556 C C . SER A 1 74 ? -4.359 0.611 -3.288 1.00 90.44 74 SER A C 1
ATOM 558 O O . SER A 1 74 ? -3.409 0.005 -2.783 1.00 90.44 74 SER A O 1
ATOM 560 N N . LEU A 1 75 ? -4.837 1.757 -2.790 1.00 89.44 75 LEU A N 1
ATOM 561 C CA . LEU A 1 75 ? -4.351 2.314 -1.532 1.00 89.44 75 LEU A CA 1
ATOM 562 C C . LEU A 1 75 ? -4.603 1.334 -0.387 1.00 89.44 75 LEU A C 1
ATOM 564 O O . LEU A 1 75 ? -3.701 1.123 0.413 1.00 89.44 75 LEU A O 1
ATOM 568 N N . PHE A 1 76 ? -5.778 0.694 -0.380 1.00 85.31 76 PHE A N 1
ATOM 569 C CA . PHE A 1 76 ? -6.163 -0.331 0.587 1.00 85.31 76 PHE A CA 1
ATOM 570 C C . PHE A 1 76 ? -5.118 -1.451 0.685 1.00 85.31 76 PHE A C 1
ATOM 572 O O . PHE A 1 76 ? -4.582 -1.686 1.761 1.00 85.31 76 PHE A O 1
ATOM 579 N N . ASP A 1 77 ? -4.738 -2.077 -0.434 1.00 88.31 77 ASP A N 1
ATOM 580 C CA . ASP A 1 77 ? -3.761 -3.175 -0.419 1.00 88.31 77 ASP A CA 1
ATOM 581 C C . ASP A 1 77 ? -2.410 -2.745 0.161 1.00 88.31 77 ASP A C 1
ATOM 583 O O . ASP A 1 77 ? -1.776 -3.505 0.898 1.00 88.31 77 ASP A O 1
ATOM 587 N N . CYS A 1 78 ? -1.976 -1.522 -0.156 1.00 91.69 78 CYS A N 1
ATOM 588 C CA . CYS A 1 78 ? -0.735 -0.972 0.367 1.00 91.69 78 CYS A CA 1
ATOM 589 C C . CYS A 1 78 ? -0.839 -0.668 1.866 1.00 91.69 78 CYS A C 1
ATOM 591 O O . CYS A 1 78 ? 0.017 -1.110 2.629 1.00 91.69 78 CYS A O 1
ATOM 593 N N . VAL A 1 79 ? -1.877 0.045 2.326 1.00 88.69 79 VAL A N 1
ATOM 594 C CA . VAL A 1 79 ? -2.021 0.411 3.749 1.00 88.69 79 VAL A CA 1
ATOM 595 C C . VAL A 1 79 ? -2.225 -0.835 4.605 1.00 88.69 79 VAL A C 1
ATOM 597 O O . VAL A 1 79 ? -1.528 -1.024 5.600 1.00 88.69 79 VAL A O 1
ATOM 600 N N . THR A 1 80 ? -3.042 -1.784 4.143 1.00 83.69 80 THR A N 1
ATOM 601 C CA . THR A 1 80 ? -3.230 -3.086 4.787 1.00 83.69 80 THR A CA 1
ATOM 602 C C . THR A 1 80 ? -1.939 -3.902 4.836 1.00 83.69 80 THR A C 1
ATOM 604 O O . THR A 1 80 ? -1.829 -4.799 5.665 1.00 83.69 80 THR A O 1
ATOM 607 N N . LYS A 1 81 ? -0.919 -3.636 4.021 1.00 87.38 81 LYS A N 1
ATOM 608 C CA . LYS A 1 81 ? 0.364 -4.355 4.110 1.00 87.38 81 LYS A CA 1
ATOM 609 C C . LYS A 1 81 ? 1.461 -3.574 4.819 1.00 87.38 81 LYS A C 1
ATOM 611 O O . LYS A 1 81 ? 2.218 -4.190 5.559 1.00 87.38 81 LYS A O 1
ATOM 616 N N . CYS A 1 82 ? 1.530 -2.263 4.630 1.00 89.38 82 CYS A N 1
ATOM 617 C CA . CYS A 1 82 ? 2.704 -1.460 4.964 1.00 89.38 82 CYS A CA 1
ATOM 618 C C . CYS A 1 82 ? 2.428 -0.280 5.893 1.00 89.38 82 CYS A C 1
ATOM 620 O O . CYS A 1 82 ? 3.352 0.175 6.559 1.00 89.38 82 CYS A O 1
ATOM 622 N N . SER A 1 83 ? 1.193 0.221 5.959 1.00 87.25 83 SER A N 1
ATOM 623 C CA . SER A 1 83 ? 0.847 1.345 6.836 1.00 87.25 83 SER A CA 1
ATOM 624 C C . SER A 1 83 ? -0.603 1.237 7.313 1.00 87.25 83 SER A C 1
ATOM 626 O O . SER A 1 83 ? -1.464 1.961 6.827 1.00 87.25 83 SER A O 1
ATOM 628 N N . PRO A 1 84 ? -0.919 0.306 8.229 1.00 77.50 84 PRO A N 1
ATOM 629 C CA . PRO A 1 84 ? -2.304 0.026 8.635 1.00 77.50 84 PRO A CA 1
ATOM 630 C C . PRO A 1 84 ? -2.966 1.207 9.346 1.00 77.50 84 PRO A C 1
ATOM 632 O O . PRO A 1 84 ? -4.184 1.331 9.339 1.00 77.50 84 PRO A O 1
ATOM 635 N N . GLU A 1 85 ? -2.138 2.069 9.935 1.00 74.50 85 GLU A N 1
ATOM 636 C CA . GLU A 1 85 ? -2.542 3.309 10.594 1.00 74.50 85 GLU A CA 1
ATOM 637 C C . GLU A 1 85 ? -2.809 4.442 9.591 1.00 74.50 85 GLU A C 1
ATOM 639 O O . GLU A 1 85 ? -3.403 5.464 9.935 1.00 74.50 85 GLU A O 1
ATOM 644 N N . GLN A 1 86 ? -2.369 4.293 8.337 1.00 77.25 86 GLN A N 1
ATOM 645 C CA . GLN A 1 86 ? -2.657 5.258 7.293 1.00 77.25 86 GLN A CA 1
ATOM 646 C C . GLN A 1 86 ? -4.072 5.063 6.756 1.00 77.25 86 GLN A C 1
ATOM 648 O O . GLN A 1 86 ? -4.429 4.027 6.200 1.00 77.25 86 GLN A O 1
ATOM 653 N N . GLY A 1 87 ? -4.850 6.135 6.822 1.00 69.12 87 GLY A N 1
ATOM 654 C CA . GLY A 1 87 ? -6.225 6.177 6.356 1.00 69.12 87 GLY A CA 1
ATOM 655 C C . GLY A 1 87 ? -7.009 7.159 7.206 1.00 69.12 87 GLY A C 1
ATOM 656 O O . GLY A 1 87 ? -6.431 8.057 7.815 1.00 69.12 87 GLY A O 1
ATOM 657 N N . ALA A 1 88 ? -8.324 6.990 7.250 1.00 60.12 88 ALA A N 1
ATOM 658 C CA . ALA A 1 88 ? -9.158 7.693 8.206 1.00 60.12 88 ALA A CA 1
ATOM 659 C C . ALA A 1 88 ? -9.256 6.840 9.483 1.00 60.12 88 ALA A C 1
ATOM 661 O O . ALA A 1 88 ? -10.119 5.964 9.542 1.00 60.12 88 ALA A O 1
ATOM 662 N N . PRO A 1 89 ? -8.447 7.093 10.533 1.00 56.00 89 PRO A N 1
ATOM 663 C CA . PRO A 1 89 ? -8.712 6.516 11.852 1.00 56.00 89 PRO A CA 1
ATOM 664 C C . PRO A 1 89 ? -10.124 6.883 12.338 1.00 56.00 89 PRO A C 1
ATOM 666 O O . PRO A 1 89 ? -10.724 6.148 13.108 1.00 56.00 89 PRO A O 1
ATOM 669 N N . PHE A 1 90 ? -10.706 7.966 11.812 1.00 49.91 90 PHE A N 1
ATOM 670 C CA . PHE A 1 90 ? -12.104 8.350 12.015 1.00 49.91 90 PHE A CA 1
ATOM 671 C C . PHE A 1 90 ? -13.131 7.325 11.524 1.00 49.91 90 PHE A C 1
ATOM 673 O O . PHE A 1 90 ? -14.231 7.306 12.054 1.00 49.91 90 PHE A O 1
ATOM 680 N N . CYS A 1 91 ? -12.802 6.466 10.553 1.00 57.62 91 CYS A N 1
ATOM 681 C CA . CYS A 1 91 ? -13.687 5.363 10.175 1.00 57.62 91 CYS A CA 1
ATOM 682 C C . CYS A 1 91 ? -13.648 4.221 11.197 1.00 57.62 91 CYS A C 1
ATOM 684 O O . CYS A 1 91 ? -14.553 3.401 11.196 1.00 57.62 91 CYS A O 1
ATOM 686 N N . ALA A 1 92 ? -12.617 4.160 12.041 1.00 57.72 92 ALA A N 1
ATOM 687 C CA . ALA A 1 92 ? -12.430 3.133 13.062 1.00 57.72 92 ALA A CA 1
ATOM 688 C C . ALA A 1 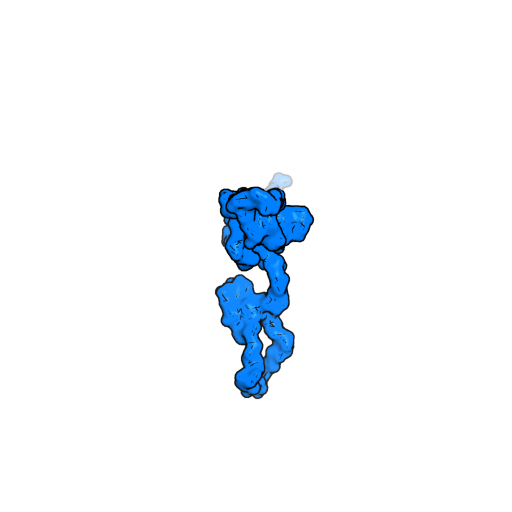92 ? -12.961 3.515 14.440 1.00 57.72 92 ALA A C 1
ATOM 690 O O . ALA A 1 92 ? -13.091 2.661 15.318 1.00 57.72 92 ALA A O 1
ATOM 691 N N . VAL A 1 93 ? -13.253 4.799 14.629 1.00 58.56 93 VAL A N 1
ATOM 692 C CA . VAL A 1 93 ? -13.950 5.304 15.803 1.00 58.56 93 VAL A CA 1
ATOM 693 C C . VAL A 1 93 ? -15.442 5.274 15.486 1.00 58.56 93 VAL A C 1
ATOM 695 O O . VAL A 1 93 ? -15.853 5.719 14.416 1.00 58.56 93 VAL A O 1
ATOM 698 N N . GLY A 1 94 ? -16.245 4.726 16.402 1.00 61.34 94 GLY A N 1
ATOM 699 C CA . GLY A 1 94 ? -17.703 4.734 16.270 1.00 61.34 94 GLY A CA 1
ATOM 700 C C . GLY A 1 94 ? -18.245 6.152 16.040 1.00 61.34 94 GLY A C 1
ATOM 701 O O . GLY A 1 94 ? -17.600 7.123 16.450 1.00 61.34 94 GLY A O 1
ATOM 702 N N . PRO A 1 95 ? -19.410 6.300 15.385 1.00 61.22 95 PRO A N 1
ATOM 703 C CA . PRO A 1 95 ? -19.961 7.610 15.056 1.00 61.22 95 PRO A CA 1
ATOM 704 C C . PRO A 1 95 ? -20.100 8.486 16.311 1.00 61.22 95 PRO A C 1
ATOM 706 O O . PRO A 1 95 ? -20.589 8.044 17.354 1.00 61.22 95 PRO A O 1
ATOM 709 N N . PHE A 1 96 ? -19.659 9.746 16.216 1.00 57.19 96 PHE A N 1
ATOM 710 C CA . PHE A 1 96 ? -19.846 10.722 17.288 1.00 57.19 96 PHE A CA 1
ATOM 711 C C . PHE A 1 96 ? -21.344 10.961 17.496 1.00 57.19 96 PHE A C 1
ATOM 713 O O . PHE A 1 96 ? -22.037 11.383 16.574 1.00 57.19 96 PHE A O 1
ATOM 720 N N . GLY A 1 97 ? -21.826 10.717 18.717 1.00 56.53 97 GLY A N 1
ATOM 721 C CA . GLY A 1 97 ? -23.228 10.926 19.069 1.00 56.53 97 GLY A CA 1
ATOM 722 C C . GLY A 1 97 ? -24.139 9.726 18.817 1.00 56.53 97 GLY A C 1
ATOM 723 O O . GLY A 1 97 ? -25.279 9.949 18.421 1.00 56.53 97 GLY A O 1
ATOM 724 N N . LYS A 1 98 ? -23.686 8.483 19.080 1.00 55.75 98 LYS A N 1
ATOM 725 C CA . LYS A 1 98 ? -24.627 7.381 19.365 1.00 55.75 98 LYS A CA 1
ATOM 726 C C . LYS A 1 98 ? -25.619 7.890 20.414 1.00 55.75 98 LYS A C 1
ATOM 728 O O . LYS A 1 98 ? -25.230 8.141 21.554 1.00 55.75 98 LYS A O 1
ATOM 733 N N . CYS A 1 99 ? -26.858 8.138 19.997 1.00 56.31 99 CYS A N 1
ATOM 734 C CA . CYS A 1 99 ? -27.950 8.392 20.920 1.00 56.31 99 CYS A CA 1
ATOM 735 C C . CYS A 1 99 ? -28.026 7.185 21.859 1.00 56.31 99 CYS A C 1
ATOM 737 O O . CYS A 1 99 ? -27.855 6.056 21.400 1.00 56.31 99 CYS A O 1
ATOM 739 N N . ASP A 1 100 ? -28.252 7.405 23.157 1.00 58.84 100 ASP A N 1
ATOM 740 C CA . ASP A 1 100 ? -28.641 6.299 24.033 1.00 58.84 100 ASP A CA 1
ATOM 741 C C . ASP A 1 100 ? -29.810 5.570 23.354 1.00 58.84 100 ASP A C 1
ATOM 743 O O . ASP A 1 100 ? -30.718 6.238 22.850 1.00 58.84 100 ASP A O 1
ATOM 747 N N . ASP A 1 101 ? -29.791 4.231 23.346 1.00 53.81 101 ASP A N 1
ATOM 748 C CA . ASP A 1 101 ? -30.693 3.316 22.609 1.00 53.81 101 ASP A CA 1
ATOM 749 C C . ASP A 1 101 ? -32.212 3.509 22.880 1.00 53.81 101 ASP A C 1
ATOM 751 O O . ASP A 1 101 ? -33.048 2.685 22.513 1.00 53.81 101 ASP A O 1
ATOM 755 N N . ARG A 1 102 ? -32.594 4.577 23.582 1.00 53.31 102 ARG A N 1
ATOM 756 C CA . ARG A 1 102 ? -33.956 4.995 23.911 1.00 53.31 102 ARG A CA 1
ATOM 757 C C . ARG A 1 102 ? -34.625 5.850 22.838 1.00 53.31 102 ARG A C 1
ATOM 759 O O . ARG A 1 102 ? -35.850 5.910 22.839 1.00 53.31 102 ARG A O 1
ATOM 766 N N . GLU A 1 103 ? -33.869 6.468 21.933 1.00 54.34 103 GLU A N 1
ATOM 767 C CA . GLU A 1 103 ? -34.417 7.164 20.761 1.00 54.34 103 GLU A CA 1
ATOM 768 C C . GLU A 1 103 ? -33.890 6.507 19.485 1.00 54.34 103 GLU A C 1
ATOM 770 O O . GLU A 1 103 ? -32.981 6.998 18.821 1.00 54.34 103 GLU A O 1
ATOM 775 N N . THR A 1 104 ? -34.459 5.349 19.148 1.00 49.34 104 THR A N 1
ATOM 776 C CA . THR A 1 104 ? -34.308 4.748 17.821 1.00 49.34 104 THR A CA 1
ATOM 777 C C . THR A 1 104 ? -35.062 5.605 16.809 1.00 49.34 104 THR A C 1
ATOM 779 O O . THR A 1 104 ? -36.225 5.336 16.507 1.00 49.34 104 THR A O 1
ATOM 782 N N . ASP A 1 105 ? -34.417 6.659 16.321 1.00 52.28 105 ASP A N 1
ATOM 783 C CA . ASP A 1 105 ? -34.771 7.260 15.042 1.00 52.28 105 ASP A CA 1
ATOM 784 C C . ASP A 1 105 ? -34.097 6.413 13.944 1.00 52.28 105 ASP A C 1
ATOM 786 O O . ASP A 1 105 ? -32.876 6.503 13.770 1.00 52.28 105 ASP A O 1
ATOM 790 N N . PRO A 1 106 ? -34.837 5.534 13.238 1.00 55.44 106 PRO A N 1
ATOM 791 C CA . PRO A 1 106 ? -34.270 4.651 12.216 1.00 55.44 106 PRO A CA 1
ATOM 792 C C . PRO A 1 106 ? -33.656 5.423 11.036 1.00 55.44 106 PRO A C 1
ATOM 794 O O . PRO A 1 106 ? -32.988 4.831 10.192 1.00 55.44 106 PRO A O 1
ATOM 797 N N . GLU A 1 107 ? -33.850 6.743 10.968 1.00 56.22 107 GLU A N 1
ATOM 798 C CA . GLU A 1 107 ? -33.297 7.603 9.922 1.00 56.22 107 GLU A CA 1
ATOM 799 C C . GLU A 1 107 ? -31.840 8.040 10.184 1.00 56.22 107 GLU A C 1
ATOM 801 O O . GLU A 1 107 ? -31.248 8.727 9.350 1.00 56.22 107 GLU A O 1
ATOM 806 N N . ARG A 1 108 ? -31.226 7.635 11.310 1.00 59.91 108 ARG A N 1
ATOM 807 C CA . ARG A 1 108 ? -29.847 8.015 11.688 1.00 59.91 108 ARG A CA 1
ATOM 808 C C . ARG A 1 108 ? -28.897 6.839 11.918 1.00 59.91 108 ARG A C 1
ATOM 810 O O . ARG A 1 108 ? -27.975 6.945 12.726 1.00 59.91 108 ARG A O 1
ATOM 817 N N . GLU A 1 109 ? -29.073 5.731 11.202 1.00 65.81 109 GLU A N 1
ATOM 818 C CA . GLU A 1 109 ? -28.058 4.671 11.183 1.00 65.81 109 GLU A CA 1
ATOM 819 C C . GLU A 1 109 ? -26.793 5.165 10.460 1.00 65.81 109 GLU A C 1
ATOM 821 O O . GLU A 1 109 ? -26.718 5.231 9.232 1.00 65.81 109 GLU A O 1
ATOM 826 N N . ALA A 1 110 ? -25.788 5.554 11.241 1.00 65.88 110 ALA A N 1
ATOM 827 C CA . ALA A 1 110 ? -24.438 5.795 10.755 1.00 65.88 110 ALA A CA 1
ATOM 828 C C . ALA A 1 110 ? -23.631 4.504 10.885 1.00 65.88 110 ALA A C 1
ATOM 830 O O . ALA A 1 110 ? -23.763 3.801 11.874 1.00 65.88 110 ALA A O 1
ATOM 831 N N . PHE A 1 111 ? -22.772 4.215 9.912 1.00 72.00 111 PHE A N 1
ATOM 832 C CA . PHE A 1 111 ? -21.900 3.044 9.949 1.00 72.00 111 PHE A CA 1
ATOM 833 C C . PHE A 1 111 ? -20.446 3.475 10.122 1.00 72.00 111 PHE A C 1
ATOM 835 O O . PHE A 1 111 ? -20.012 4.484 9.559 1.00 72.00 111 PHE A O 1
ATOM 842 N N . PHE A 1 112 ? -19.672 2.677 10.848 1.00 71.12 112 PHE A N 1
ATOM 843 C CA . PHE A 1 112 ? -18.226 2.810 10.980 1.00 71.12 112 PHE A CA 1
ATOM 844 C C . PHE A 1 112 ? -17.543 1.473 10.674 1.00 71.12 112 PHE A C 1
ATOM 846 O O . PHE A 1 112 ? -18.134 0.403 10.793 1.00 71.12 112 PHE A O 1
ATOM 853 N N . TYR A 1 113 ? -16.289 1.515 10.237 1.00 69.62 113 TYR A N 1
ATOM 854 C CA . TYR A 1 113 ? -15.487 0.326 9.971 1.00 69.62 113 TYR A CA 1
ATOM 855 C C . TYR A 1 113 ? -14.726 -0.089 11.232 1.00 69.62 113 TYR A C 1
ATOM 857 O O . TYR A 1 113 ? -13.672 0.459 11.551 1.00 69.62 113 TYR A O 1
ATOM 865 N N . ASN A 1 114 ? -15.227 -1.090 11.948 1.00 70.31 114 ASN A N 1
ATOM 866 C CA . ASN A 1 114 ? -14.553 -1.629 13.119 1.00 70.31 114 ASN A CA 1
ATOM 867 C C . ASN A 1 114 ? -13.315 -2.439 12.686 1.00 70.31 114 ASN A C 1
ATOM 869 O O . ASN A 1 114 ? -13.426 -3.521 12.110 1.00 70.31 114 ASN A O 1
ATOM 873 N N . ILE A 1 115 ? -12.112 -1.927 12.977 1.00 63.16 115 ILE A N 1
ATOM 874 C CA . ILE A 1 115 ? -10.849 -2.584 12.589 1.00 63.16 115 ILE A CA 1
ATOM 875 C C . ILE A 1 115 ? -10.649 -3.908 13.347 1.00 63.16 115 ILE A C 1
ATOM 877 O O . ILE A 1 115 ? -10.032 -4.830 12.813 1.00 63.16 115 ILE A O 1
ATOM 881 N N . GLN A 1 116 ? -11.176 -4.035 14.572 1.00 67.38 116 GLN A N 1
ATOM 882 C CA . GLN A 1 116 ? -11.029 -5.259 15.368 1.00 67.38 116 GLN A CA 1
ATOM 883 C C . GLN A 1 116 ? -11.845 -6.410 14.776 1.00 67.38 116 GLN A C 1
ATOM 885 O O . GLN A 1 116 ? -11.344 -7.529 14.684 1.00 67.38 116 GLN A O 1
ATOM 890 N N . THR A 1 117 ? -13.084 -6.140 14.357 1.00 74.31 117 THR A N 1
ATOM 891 C CA . THR A 1 117 ? -13.968 -7.147 13.744 1.00 74.31 117 THR A CA 1
ATOM 892 C C . THR A 1 117 ? -13.814 -7.234 12.227 1.00 74.31 117 THR A C 1
ATOM 894 O O . THR A 1 117 ? -14.283 -8.201 11.627 1.00 74.31 117 THR A O 1
ATOM 897 N N . GLN A 1 118 ? -13.129 -6.260 11.616 1.00 67.88 118 GLN A N 1
ATOM 898 C CA . GLN A 1 118 ? -12.953 -6.102 10.170 1.00 67.88 118 GLN A CA 1
ATOM 899 C C . GLN A 1 118 ? -14.293 -6.026 9.421 1.00 67.88 118 GLN A C 1
ATOM 901 O O . GLN A 1 118 ? -14.467 -6.626 8.358 1.00 67.88 118 GLN A O 1
ATOM 906 N N . ARG A 1 119 ? -15.273 -5.323 10.001 1.00 72.94 119 ARG A N 1
ATOM 907 C CA . ARG A 1 119 ? -16.636 -5.190 9.464 1.00 72.94 119 ARG A CA 1
ATOM 908 C C . ARG A 1 119 ? -17.133 -3.755 9.572 1.00 72.94 119 ARG A C 1
ATOM 910 O O . ARG A 1 119 ? -16.722 -3.015 10.460 1.00 72.94 119 ARG A O 1
ATOM 917 N N . CYS A 1 120 ? -18.048 -3.387 8.679 1.00 73.94 120 CYS A N 1
ATOM 918 C CA . CYS A 1 120 ? -18.863 -2.193 8.869 1.00 73.94 120 CYS A CA 1
ATOM 919 C C . CYS A 1 120 ? -19.944 -2.502 9.908 1.00 73.94 120 CYS A C 1
ATOM 921 O O . CYS A 1 120 ? -20.723 -3.439 9.730 1.00 73.94 120 CYS A O 1
ATOM 923 N N . GLU A 1 121 ? -19.963 -1.728 10.981 1.00 76.25 121 GLU A N 1
ATOM 924 C CA . GLU A 1 121 ? -20.901 -1.834 12.092 1.00 76.25 121 GLU A CA 1
ATOM 925 C C . GLU A 1 121 ? -21.704 -0.533 12.202 1.00 76.25 121 GLU A C 1
ATOM 927 O O . 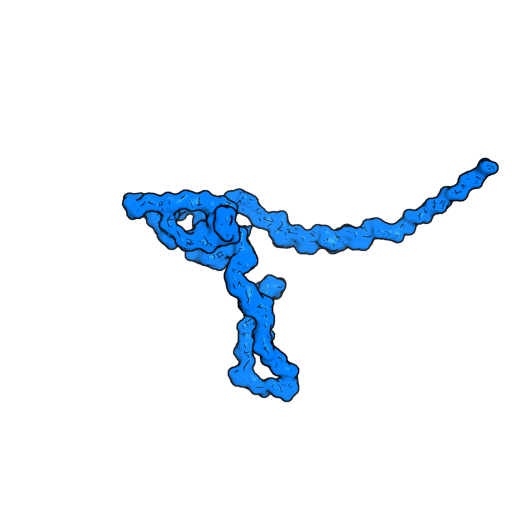GLU A 1 121 ? -21.171 0.524 11.857 1.00 76.25 121 GLU A O 1
ATOM 932 N N . PRO A 1 122 ? -22.968 -0.592 12.644 1.00 71.00 122 PRO A N 1
ATOM 933 C CA . PRO A 1 122 ? -23.730 0.597 13.015 1.00 71.00 122 PRO A CA 1
ATOM 934 C C . PRO A 1 122 ? -23.213 1.234 14.326 1.00 71.00 122 PRO A C 1
ATOM 936 O O . PRO A 1 122 ? -22.854 0.505 15.286 1.00 71.00 122 PRO A O 1
#

Radius of gyration: 24.32 Å; chains: 1; bounding box: 58×34×84 Å

pLDDT: mean 71.54, std 20.09, range [37.25, 97.12]

Secondary structure (DSSP, 8-state):
----------SSSGGGTTSSSGGGTS---TTS--PPPBPPTT-TTEEEEEEEETTTTEEEEEEEETT-TTEESSHHHHHHHH-TT-S-GGGTSPPTT---TT---GGG---EEETTTTEEE-

Organism: Amblyomma americanum (NCBI:txid6943)

Sequence (122 aa):
MRLFVSTTAGHTVVALLLSGVISVYGRRAESACTTVPRASSDDSDSDILVTYNTTQQRCVTDLVNKNNPNVYKSLFDCVTKCSPEQGAPFCAVGPFGKCDDRETDPEREAFFYNIQTQRCEP

Foldseek 3Di:
DDDDDDDPDDDPPPVVVVVVPCVVVPPQPPPQQEDADADDPPDPQWDFFWAHYVVVQAIDTGTGRVPDSNTDRDSVVNCVRRNVVPDPVVLQDPDPDPDDPPDPPVVDDDWGQNPVVRDIDD